Protein AF-A0A8J8D283-F1 (afdb_monomer)

Nearest PDB structures (foldseek):
  7v63-assembly1_B  TM=3.355E-01  e=7.192E+00  Homo sapiens

Foldseek 3Di:
DDDDDDDDPPDPAQKDWDWDFDDDVPDTPDIDIDIGGHDDPDDDPPDDDDDPPPVVVVVVVVVCVVVVVVVVVVVVD

Secondary structure (DSSP, 8-state):
-----PPPS--S-SEEEEEEEEEETTEEEEEEEEEEE---S-----SS--S-HHHHHHHHHHHHHHHHHHHHHHHT-

pLDDT: mean 74.63, std 16.19, range [39.84, 94.69]

Mean predicted aligned error: 16.6 Å

Radius of gyration: 25.95 Å; Cα contacts (8 Å, |Δi|>4): 41; chains: 1; bounding box: 37×43×73 Å

Structure (mmCIF, N/CA/C/O backbone):
data_AF-A0A8J8D283-F1
#
_entry.id   AF-A0A8J8D283-F1
#
loop_
_atom_site.group_PDB
_atom_site.id
_atom_site.type_symbol
_atom_site.label_atom_id
_atom_site.label_alt_id
_atom_site.label_comp_id
_atom_site.label_asym_id
_atom_site.label_entity_id
_atom_site.label_seq_id
_atom_site.pdbx_PDB_ins_code
_atom_site.Cartn_x
_atom_site.Cartn_y
_atom_site.Cartn_z
_atom_site.occupancy
_atom_site.B_iso_or_equiv
_atom_site.auth_seq_id
_atom_site.auth_comp_id
_atom_site.auth_asym_id
_atom_site.auth_atom_id
_atom_site.pdbx_PDB_model_num
ATOM 1 N N . VAL A 1 1 ? -2.195 4.794 20.657 1.00 75.25 1 VAL A N 1
ATOM 2 C CA . VAL A 1 1 ? -1.499 3.533 20.312 1.00 75.25 1 VAL A CA 1
ATOM 3 C C . VAL A 1 1 ? -1.286 3.539 18.813 1.00 75.25 1 VAL A C 1
ATOM 5 O O . VAL A 1 1 ? -2.249 3.800 18.105 1.00 75.25 1 VAL A O 1
ATOM 8 N N . SER A 1 2 ? -0.058 3.339 18.341 1.00 72.31 2 SER A N 1
ATOM 9 C CA . SER A 1 2 ? 0.254 3.163 16.920 1.00 72.31 2 SER A CA 1
ATOM 10 C C . SER A 1 2 ? 0.609 1.700 16.673 1.00 72.31 2 SER A C 1
ATOM 12 O O . SER A 1 2 ? 1.308 1.087 17.477 1.00 72.31 2 SER A O 1
ATOM 14 N N . ILE A 1 3 ? 0.093 1.138 15.584 1.00 72.38 3 ILE A N 1
ATOM 15 C CA . ILE A 1 3 ? 0.397 -0.222 15.140 1.00 72.38 3 ILE A CA 1
ATOM 16 C C . ILE A 1 3 ? 1.025 -0.084 13.761 1.00 72.38 3 ILE A C 1
ATOM 18 O O . ILE A 1 3 ? 0.462 0.574 12.889 1.00 72.38 3 ILE A O 1
ATOM 22 N N . ALA A 1 4 ? 2.200 -0.674 13.590 1.00 79.69 4 ALA A N 1
ATOM 23 C CA . ALA A 1 4 ? 2.907 -0.735 12.323 1.00 79.69 4 ALA A CA 1
ATOM 24 C C . ALA A 1 4 ? 3.260 -2.193 12.034 1.00 79.69 4 ALA A C 1
ATOM 26 O O . ALA A 1 4 ? 3.512 -2.971 12.955 1.00 79.69 4 ALA A O 1
ATOM 27 N N . PHE A 1 5 ? 3.278 -2.552 10.758 1.00 77.06 5 PHE A N 1
ATOM 28 C CA . PHE A 1 5 ? 3.700 -3.858 10.274 1.00 77.06 5 PHE A CA 1
ATOM 29 C C . PHE A 1 5 ? 4.654 -3.651 9.102 1.00 77.06 5 PHE A C 1
ATOM 31 O O . PHE A 1 5 ? 4.535 -2.679 8.355 1.00 77.06 5 PHE A O 1
ATOM 38 N N . ALA A 1 6 ? 5.629 -4.547 8.979 1.00 77.19 6 ALA A N 1
ATOM 39 C CA . ALA A 1 6 ? 6.555 -4.535 7.862 1.00 77.19 6 ALA A CA 1
ATOM 40 C C . ALA A 1 6 ? 5.888 -5.174 6.646 1.00 77.19 6 ALA A C 1
ATOM 42 O O . ALA A 1 6 ? 5.241 -6.219 6.744 1.00 77.19 6 ALA A O 1
ATOM 43 N N . VAL A 1 7 ? 6.061 -4.526 5.507 1.00 74.88 7 VAL A N 1
ATOM 44 C CA . VAL A 1 7 ? 5.661 -5.043 4.208 1.00 74.88 7 VAL A CA 1
ATOM 45 C C . VAL A 1 7 ? 6.865 -5.815 3.645 1.00 74.88 7 VAL A C 1
ATOM 47 O O . VAL A 1 7 ? 7.962 -5.258 3.671 1.00 74.88 7 VAL A O 1
ATOM 50 N N . PRO A 1 8 ? 6.710 -7.076 3.191 1.00 71.94 8 PRO A N 1
ATOM 51 C CA . PRO A 1 8 ? 7.793 -7.815 2.540 1.00 71.94 8 PRO A CA 1
ATOM 52 C C . PRO A 1 8 ? 8.355 -7.053 1.335 1.00 71.94 8 PRO A C 1
ATOM 54 O O . PRO A 1 8 ? 7.612 -6.364 0.646 1.00 71.94 8 PRO A O 1
ATOM 57 N N . GLU A 1 9 ? 9.653 -7.188 1.075 1.00 69.31 9 GLU A N 1
ATOM 58 C CA . GLU A 1 9 ? 10.305 -6.491 -0.046 1.00 69.31 9 GLU A CA 1
ATOM 59 C C . GLU A 1 9 ? 10.008 -7.166 -1.399 1.00 69.31 9 GLU A C 1
ATOM 61 O O . GLU A 1 9 ? 9.997 -6.502 -2.427 1.00 69.31 9 GLU A O 1
ATOM 66 N N . ASP A 1 10 ? 9.663 -8.458 -1.399 1.00 70.38 10 ASP A N 1
ATOM 67 C CA . ASP A 1 10 ? 9.394 -9.248 -2.611 1.00 70.38 10 ASP A CA 1
ATOM 68 C C . ASP A 1 10 ? 7.901 -9.262 -2.996 1.00 70.38 10 ASP A C 1
ATOM 70 O O . ASP A 1 10 ? 7.289 -10.321 -3.187 1.00 70.38 10 ASP A O 1
ATOM 74 N N . LEU A 1 11 ? 7.264 -8.093 -3.063 1.00 66.00 11 LEU A N 1
ATOM 75 C CA . LEU A 1 11 ? 5.856 -7.997 -3.446 1.00 66.00 11 LEU A CA 1
ATOM 76 C C . LEU A 1 11 ? 5.688 -7.904 -4.960 1.00 66.00 11 LEU A C 1
ATOM 78 O O . LEU A 1 11 ? 6.276 -7.073 -5.635 1.00 66.00 11 LEU A O 1
ATOM 82 N N . THR A 1 12 ? 4.858 -8.791 -5.508 1.00 64.06 12 THR A N 1
ATOM 83 C CA . THR A 1 12 ? 4.628 -8.894 -6.959 1.00 64.06 12 THR A CA 1
ATOM 84 C C . THR A 1 12 ? 3.609 -7.880 -7.487 1.00 64.06 12 THR A C 1
ATOM 86 O O . THR A 1 12 ? 3.432 -7.780 -8.699 1.00 64.06 12 THR A O 1
ATOM 89 N N . TYR A 1 13 ? 2.891 -7.183 -6.602 1.00 61.50 13 TYR A N 1
ATOM 90 C CA . TYR A 1 13 ? 1.800 -6.278 -6.956 1.00 61.50 13 TYR A CA 1
ATOM 91 C C . TYR A 1 13 ? 1.956 -4.939 -6.237 1.00 61.50 13 TYR A C 1
ATOM 93 O O . TYR A 1 13 ? 2.322 -4.900 -5.073 1.00 61.50 13 TYR A O 1
ATOM 101 N N . ASP A 1 14 ? 1.581 -3.845 -6.896 1.00 65.31 14 ASP A N 1
ATOM 102 C CA . ASP A 1 14 ? 1.699 -2.492 -6.329 1.00 65.31 14 ASP A CA 1
ATOM 103 C C . ASP A 1 14 ? 0.424 -2.038 -5.594 1.00 65.31 14 ASP A C 1
ATOM 105 O O . ASP A 1 14 ? 0.326 -0.890 -5.154 1.00 65.31 14 ASP A O 1
ATOM 109 N N . ALA A 1 15 ? -0.592 -2.905 -5.490 1.00 67.44 15 ALA A N 1
ATOM 110 C CA . ALA A 1 15 ? -1.884 -2.610 -4.872 1.00 67.44 15 ALA A CA 1
ATOM 111 C C . ALA A 1 15 ? -2.439 -3.822 -4.112 1.00 67.44 15 ALA A C 1
ATOM 113 O O . ALA A 1 15 ? -2.646 -4.892 -4.685 1.00 67.44 15 ALA A O 1
ATOM 114 N N . TYR A 1 16 ? -2.730 -3.622 -2.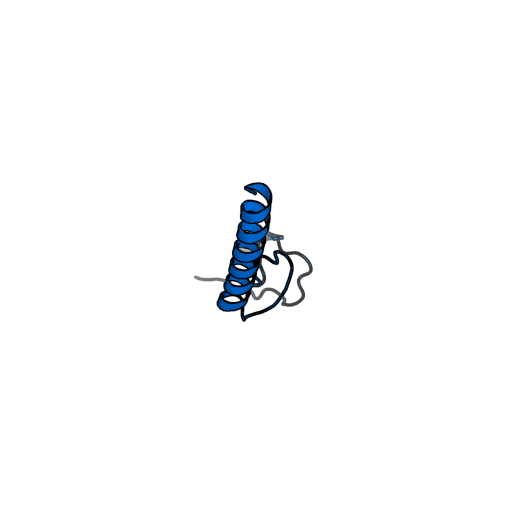827 1.00 71.25 16 TYR A N 1
ATOM 115 C CA . TYR A 1 16 ? -3.239 -4.638 -1.913 1.00 71.25 16 TYR A CA 1
ATOM 116 C C . TYR A 1 16 ? -4.475 -4.154 -1.168 1.00 71.25 16 TYR A C 1
ATOM 118 O O . TYR A 1 16 ? -4.589 -2.987 -0.800 1.00 71.25 16 TYR A O 1
ATOM 126 N N . GLU A 1 17 ? -5.380 -5.084 -0.885 1.00 79.44 17 GLU A N 1
ATOM 127 C CA . GLU A 1 17 ? -6.493 -4.870 0.032 1.00 79.44 17 GLU A CA 1
ATOM 128 C C . GLU A 1 17 ? -6.169 -5.564 1.358 1.00 79.44 17 GLU A C 1
ATOM 130 O O . GLU A 1 17 ? -6.104 -6.791 1.444 1.00 79.44 17 GLU A O 1
ATOM 135 N N . LEU A 1 18 ? -5.927 -4.771 2.397 1.00 80.75 18 LEU A N 1
ATOM 136 C CA . LEU A 1 18 ? -5.665 -5.261 3.741 1.00 80.75 18 LEU A CA 1
ATOM 137 C C . LEU A 1 18 ? -6.980 -5.373 4.504 1.00 80.75 18 LEU A C 1
ATOM 139 O O . LEU A 1 18 ? -7.692 -4.386 4.679 1.00 80.75 18 LEU A O 1
ATOM 143 N N . ASN A 1 19 ? -7.277 -6.570 5.006 1.00 85.44 19 ASN A N 1
ATOM 144 C CA . ASN A 1 19 ? -8.386 -6.777 5.929 1.00 85.44 19 ASN A CA 1
ATOM 145 C C . ASN A 1 19 ? -7.877 -6.554 7.350 1.00 85.44 19 ASN A C 1
ATOM 147 O O . ASN A 1 19 ? -7.086 -7.344 7.866 1.00 85.44 19 ASN A O 1
ATOM 151 N N . VAL A 1 20 ? -8.326 -5.478 7.983 1.00 87.06 20 VAL A N 1
ATOM 152 C CA . VAL A 1 20 ? -8.004 -5.178 9.375 1.00 87.06 20 VAL A CA 1
ATOM 153 C C . VAL A 1 20 ? -9.162 -5.658 10.237 1.00 87.06 20 VAL A C 1
ATOM 155 O O . VAL A 1 20 ? -10.322 -5.397 9.924 1.00 87.06 20 VAL A O 1
ATOM 158 N N . ALA A 1 21 ? -8.858 -6.361 11.325 1.00 89.62 21 ALA A N 1
ATOM 159 C CA . ALA A 1 21 ? -9.844 -6.779 12.313 1.00 89.62 21 ALA A CA 1
ATOM 160 C C . ALA A 1 21 ? -9.316 -6.521 13.727 1.00 89.62 21 ALA A C 1
ATOM 162 O O . ALA A 1 21 ? -8.182 -6.869 14.052 1.00 89.62 21 ALA A O 1
ATOM 163 N N . VAL A 1 22 ? -10.152 -5.921 14.572 1.00 90.06 22 VAL A N 1
ATOM 164 C CA . VAL A 1 22 ? -9.896 -5.757 16.005 1.00 90.06 22 VAL A CA 1
ATOM 165 C C . VAL A 1 22 ? -10.809 -6.716 16.752 1.00 90.06 22 VAL A C 1
ATOM 167 O O . VAL A 1 22 ? -12.025 -6.719 16.542 1.00 90.06 22 VAL A O 1
ATOM 170 N N . MET A 1 23 ? -10.223 -7.527 17.628 1.00 93.50 23 MET A N 1
ATOM 171 C CA . MET A 1 23 ? -10.936 -8.524 18.421 1.00 93.50 23 MET A CA 1
ATOM 172 C C . MET A 1 23 ? -10.928 -8.146 19.903 1.00 93.50 23 MET A C 1
ATOM 174 O O . MET A 1 23 ? -9.914 -7.689 20.429 1.00 93.50 23 MET A O 1
ATOM 178 N N . GLN A 1 24 ? -12.049 -8.377 20.585 1.00 93.19 24 GLN A N 1
ATOM 179 C CA . GLN A 1 24 ? -12.165 -8.308 22.038 1.00 93.19 24 GLN A CA 1
ATOM 180 C C . GLN A 1 24 ? -12.621 -9.680 22.550 1.00 93.19 24 GLN A C 1
ATOM 182 O O . GLN A 1 24 ? -13.767 -10.089 22.357 1.00 93.19 24 GLN A O 1
ATOM 187 N N . GLY A 1 25 ? -11.699 -10.427 23.163 1.00 93.56 25 GLY A N 1
ATOM 188 C CA . GLY A 1 25 ? -11.914 -11.846 23.458 1.00 93.56 25 GLY A CA 1
ATOM 189 C C . GLY A 1 25 ? -12.068 -12.652 22.164 1.00 93.56 25 GLY A C 1
ATOM 190 O O . GLY A 1 25 ? -11.200 -12.594 21.297 1.00 93.56 25 GLY A O 1
ATOM 191 N N . ASN A 1 26 ? -13.192 -13.358 22.018 1.00 92.75 26 ASN A N 1
ATOM 192 C CA . ASN A 1 26 ? -13.492 -14.173 20.832 1.00 92.75 26 ASN A CA 1
ATOM 193 C C . ASN A 1 26 ? -14.391 -13.461 19.804 1.00 92.75 26 ASN A C 1
ATOM 195 O O . ASN A 1 26 ? -14.803 -14.084 18.828 1.00 92.75 26 ASN A O 1
ATOM 199 N N . ALA A 1 27 ? -14.722 -12.184 20.017 1.00 89.88 27 ALA A N 1
ATOM 200 C CA . ALA A 1 27 ? -15.601 -11.425 19.133 1.00 89.88 27 ALA A CA 1
ATOM 201 C C . ALA A 1 27 ? -14.827 -10.350 18.360 1.00 89.88 27 ALA A C 1
ATOM 203 O O . ALA A 1 27 ? -14.047 -9.594 18.943 1.00 89.88 27 ALA A O 1
ATOM 204 N N . THR A 1 28 ? -15.079 -10.246 17.055 1.00 94.06 28 THR A N 1
ATOM 205 C CA . THR A 1 28 ? -14.616 -9.120 16.233 1.00 94.06 28 THR A CA 1
ATOM 206 C C . THR A 1 28 ? -15.476 -7.899 16.531 1.00 94.06 28 THR A C 1
ATOM 208 O O . THR A 1 28 ? -16.688 -7.930 16.337 1.00 94.06 28 THR A O 1
ATOM 211 N N 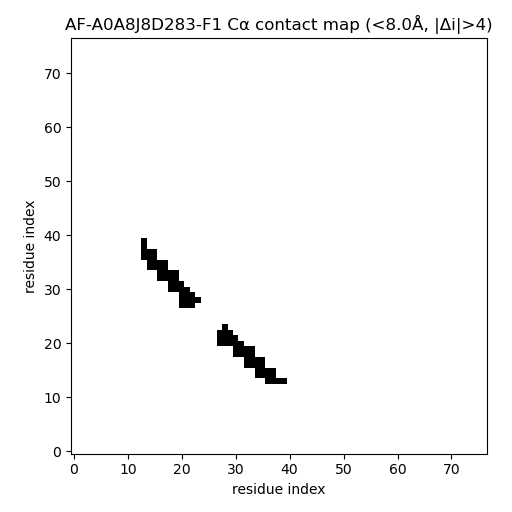. VAL A 1 29 ? -14.849 -6.825 17.005 1.00 94.69 29 VAL A N 1
ATOM 212 C CA . VAL A 1 29 ? -15.526 -5.565 17.361 1.00 94.69 29 VAL A CA 1
ATOM 213 C C . VAL A 1 29 ? -15.400 -4.503 16.273 1.00 94.69 29 VAL A C 1
ATOM 215 O O . VAL A 1 29 ? -16.218 -3.593 16.199 1.00 94.69 29 VAL A O 1
ATOM 218 N N . PHE A 1 30 ? -14.395 -4.626 15.408 1.00 92.38 30 PHE A N 1
ATOM 219 C CA . PHE A 1 30 ? -14.201 -3.760 14.253 1.00 92.38 30 PHE A CA 1
ATOM 220 C C . PHE A 1 30 ? -13.564 -4.566 13.131 1.00 92.38 30 PHE A C 1
ATOM 222 O O . PHE A 1 30 ? -12.661 -5.365 13.383 1.00 92.38 30 PHE A O 1
ATOM 229 N N . SER A 1 31 ? -14.014 -4.350 11.900 1.00 93.19 31 SER A N 1
ATOM 230 C CA . SER A 1 31 ? -13.336 -4.859 10.719 1.00 93.19 31 SER A CA 1
ATOM 231 C C . SER A 1 31 ? -13.501 -3.880 9.573 1.00 93.19 31 SER A C 1
ATOM 233 O O . SER A 1 31 ? -14.587 -3.334 9.387 1.00 93.19 31 SER A O 1
ATOM 235 N N . ASP A 1 32 ? -12.422 -3.663 8.833 1.00 90.38 32 ASP A N 1
ATOM 236 C CA . ASP A 1 32 ? -12.421 -2.775 7.682 1.00 90.38 32 ASP A CA 1
ATOM 237 C C . ASP A 1 32 ? -11.436 -3.256 6.616 1.00 90.38 32 ASP A C 1
ATOM 239 O O . ASP A 1 32 ? -10.535 -4.060 6.880 1.00 90.38 32 ASP A O 1
ATOM 243 N N . LYS A 1 33 ? -11.630 -2.748 5.403 1.00 86.81 33 LYS A N 1
ATOM 244 C CA . LYS A 1 33 ? -10.799 -3.004 4.238 1.00 86.81 33 LYS A CA 1
ATOM 245 C C . LYS A 1 33 ? -10.037 -1.744 3.884 1.00 86.81 33 LYS A C 1
ATOM 247 O O . LYS A 1 33 ? -10.622 -0.726 3.529 1.00 86.81 33 LYS A O 1
ATOM 252 N N . VAL A 1 34 ? -8.717 -1.833 3.934 1.00 83.75 34 VAL A N 1
ATOM 253 C CA . VAL A 1 34 ? -7.832 -0.727 3.585 1.00 83.75 34 VAL A CA 1
ATOM 254 C C . VAL A 1 34 ? -7.128 -1.064 2.282 1.00 83.75 34 VAL A C 1
ATOM 256 O O . VAL A 1 34 ? -6.327 -1.994 2.224 1.00 83.75 34 VAL A O 1
ATOM 259 N N . ALA A 1 35 ? -7.419 -0.300 1.233 1.00 81.12 35 ALA A N 1
ATOM 260 C CA . ALA A 1 35 ? -6.661 -0.368 -0.007 1.00 81.12 35 ALA A CA 1
ATOM 261 C C . ALA A 1 35 ? -5.332 0.378 0.177 1.00 81.12 35 ALA A C 1
ATOM 263 O O . ALA A 1 35 ? -5.317 1.577 0.458 1.00 81.12 35 ALA A O 1
ATOM 264 N N . VAL A 1 36 ? -4.219 -0.332 0.026 1.00 75.31 36 VAL A N 1
ATOM 265 C CA . VAL A 1 36 ? -2.866 0.216 0.116 1.00 75.31 36 VAL A CA 1
ATOM 266 C C . VAL A 1 36 ? -2.176 -0.016 -1.214 1.00 75.31 36 VAL A C 1
ATOM 268 O O . VAL A 1 36 ? -2.031 -1.154 -1.651 1.00 75.31 36 VAL A O 1
ATOM 271 N N . SER A 1 37 ? -1.741 1.068 -1.850 1.00 75.12 37 SER A N 1
ATOM 272 C CA . SER A 1 37 ? -0.837 0.983 -2.990 1.00 75.12 37 SER A CA 1
ATOM 273 C C . SER A 1 37 ? 0.576 1.288 -2.52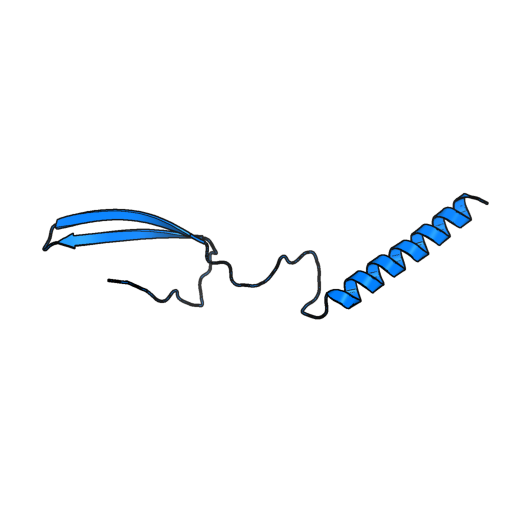5 1.00 75.12 37 SER A C 1
ATOM 275 O O . SER A 1 37 ? 0.814 2.289 -1.848 1.00 75.12 37 SER A O 1
ATOM 277 N N . ILE A 1 38 ? 1.491 0.383 -2.846 1.00 70.25 38 ILE A N 1
ATOM 278 C CA . ILE A 1 38 ? 2.896 0.458 -2.477 1.00 70.25 38 ILE A CA 1
ATOM 279 C C . ILE A 1 38 ? 3.642 0.647 -3.781 1.00 7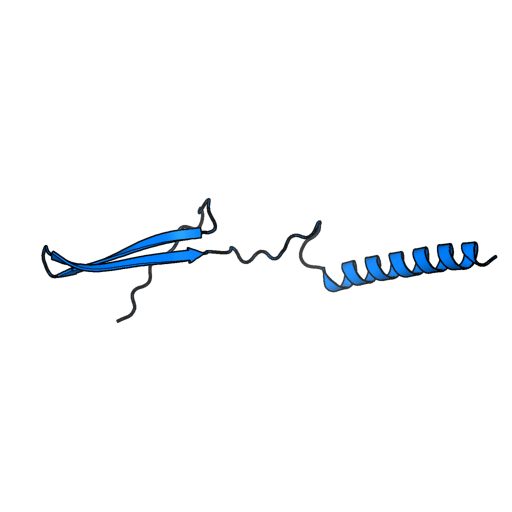0.25 38 ILE A C 1
ATOM 281 O O . ILE A 1 38 ? 3.922 -0.306 -4.493 1.00 70.25 38 ILE A O 1
ATOM 285 N N . SER A 1 39 ? 3.903 1.903 -4.120 1.00 67.50 39 SER A N 1
ATOM 286 C CA . SER A 1 39 ? 4.807 2.210 -5.214 1.00 67.50 39 SER A CA 1
ATOM 287 C C . SER A 1 39 ? 6.228 2.096 -4.683 1.00 67.50 39 SER A C 1
ATOM 289 O O . SER A 1 39 ? 6.620 2.893 -3.821 1.00 67.50 39 SER A O 1
ATOM 291 N N . GLU A 1 40 ? 7.017 1.161 -5.213 1.00 62.00 40 GLU A N 1
ATOM 292 C CA . GLU A 1 40 ? 8.465 1.328 -5.179 1.00 62.00 40 GLU A CA 1
ATOM 293 C C . GLU A 1 40 ? 8.758 2.718 -5.740 1.00 62.00 40 GLU A C 1
ATOM 295 O O . GLU A 1 40 ? 8.234 3.099 -6.790 1.00 62.00 40 GLU A O 1
ATOM 300 N N . GLY A 1 41 ? 9.527 3.529 -5.019 1.00 58.97 41 GLY A N 1
ATOM 301 C CA . GLY A 1 41 ? 9.957 4.827 -5.515 1.00 58.97 41 GLY A CA 1
ATOM 302 C C . GLY A 1 41 ? 10.865 4.647 -6.729 1.00 58.97 41 GLY A C 1
ATOM 303 O O . GLY A 1 41 ? 12.078 4.762 -6.610 1.00 58.97 41 GLY A O 1
ATOM 304 N N . SER A 1 42 ? 10.299 4.372 -7.900 1.00 44.44 42 SER A N 1
ATOM 305 C CA . SER A 1 42 ? 10.984 4.385 -9.179 1.00 44.44 42 SER A CA 1
ATOM 306 C C . SER A 1 42 ? 10.076 5.103 -10.175 1.00 44.44 42 SER A C 1
ATOM 308 O O . SER A 1 42 ? 8.933 4.734 -10.431 1.00 44.44 42 SER A O 1
ATOM 310 N N . GLY A 1 43 ? 10.546 6.278 -10.592 1.00 42.94 43 GLY A N 1
ATOM 311 C CA . GLY A 1 43 ? 9.760 7.245 -11.342 1.00 42.94 43 GLY A CA 1
ATOM 312 C C . GLY A 1 43 ? 9.256 6.718 -12.683 1.00 42.94 43 GLY A C 1
ATOM 313 O O . GLY A 1 43 ? 9.749 5.732 -13.222 1.00 42.94 43 GLY A O 1
ATOM 314 N N . PHE A 1 44 ? 8.287 7.445 -13.237 1.00 41.66 44 PHE A N 1
ATOM 315 C CA . PHE A 1 44 ? 7.764 7.249 -14.587 1.00 41.66 44 PHE A CA 1
ATOM 316 C C . PHE A 1 44 ? 8.891 6.949 -15.592 1.00 41.66 44 PHE A C 1
ATOM 318 O O . PHE A 1 44 ? 9.694 7.823 -15.926 1.00 41.66 44 PHE A O 1
ATOM 325 N N . THR A 1 45 ? 8.930 5.720 -16.107 1.00 46.00 45 THR A N 1
ATOM 326 C CA . THR A 1 45 ? 9.816 5.324 -17.203 1.00 46.00 45 THR A CA 1
ATOM 327 C C . THR A 1 45 ? 9.156 5.674 -18.533 1.00 46.00 45 THR A C 1
ATOM 329 O O . THR A 1 45 ? 8.637 4.836 -19.264 1.00 46.00 45 THR A O 1
ATOM 332 N N . LEU A 1 46 ? 9.201 6.957 -18.889 1.00 47.91 46 LEU A N 1
ATOM 333 C CA . LEU A 1 46 ? 9.077 7.346 -20.291 1.00 47.91 46 LEU A CA 1
ATOM 334 C C . LEU A 1 46 ? 10.420 7.052 -20.960 1.00 47.91 46 LEU A C 1
ATOM 336 O O . LEU A 1 46 ? 11.340 7.853 -20.863 1.00 47.91 46 LEU A O 1
ATOM 340 N N . PHE A 1 47 ? 10.527 5.866 -21.563 1.00 47.72 47 PHE A N 1
ATOM 341 C CA . PHE A 1 47 ? 11.591 5.446 -22.479 1.00 47.72 47 PHE A CA 1
ATOM 342 C C . PHE A 1 47 ? 12.990 6.022 -22.180 1.00 47.72 47 PHE A C 1
ATOM 344 O O . PHE A 1 47 ? 13.445 6.964 -22.821 1.00 47.72 47 PHE A O 1
ATOM 351 N N . GLY A 1 48 ? 13.711 5.357 -21.275 1.00 40.41 48 GLY A N 1
ATOM 352 C CA . GLY A 1 48 ? 15.174 5.349 -21.292 1.00 40.41 48 GLY A CA 1
ATOM 353 C C . GLY A 1 48 ? 15.883 6.223 -20.257 1.00 40.41 48 GLY A C 1
ATOM 354 O O . GLY A 1 48 ? 15.878 7.446 -20.325 1.00 40.41 48 GLY A O 1
ATOM 355 N N . GLY A 1 49 ? 16.657 5.546 -19.404 1.00 39.84 49 GLY A N 1
ATOM 356 C CA . GLY A 1 49 ? 17.942 6.057 -18.925 1.00 39.84 49 GLY A CA 1
ATOM 357 C C . GLY A 1 49 ? 17.928 6.706 -17.546 1.00 39.84 49 GLY A C 1
ATOM 358 O O . GLY A 1 49 ? 17.352 7.768 -17.338 1.00 39.84 49 GLY A O 1
ATOM 359 N N . GLY A 1 50 ? 18.635 6.065 -16.615 1.00 41.12 50 GLY A N 1
ATOM 360 C CA . GLY A 1 50 ? 18.761 6.475 -15.223 1.00 41.12 50 GLY A CA 1
ATOM 361 C C . GLY A 1 50 ? 19.432 7.834 -14.990 1.00 41.12 50 GLY A C 1
ATOM 362 O O . GLY A 1 50 ? 20.255 8.305 -15.773 1.00 41.12 50 GLY A O 1
ATOM 363 N N . SER A 1 51 ? 19.056 8.423 -13.855 1.00 49.31 51 SER A N 1
ATOM 364 C CA . SER A 1 51 ? 19.802 9.293 -12.928 1.00 49.31 51 SER A CA 1
ATOM 365 C C . SER A 1 51 ? 20.720 10.423 -13.437 1.00 49.31 51 SER A C 1
ATOM 367 O O . SER A 1 51 ? 21.419 11.016 -12.625 1.00 49.31 51 SER A O 1
ATOM 369 N N . ASN A 1 52 ? 20.671 10.822 -14.714 1.00 52.28 52 ASN A N 1
ATOM 370 C CA . ASN A 1 52 ? 21.370 12.008 -15.255 1.00 52.28 52 ASN A CA 1
ATOM 371 C C . ASN A 1 52 ? 20.436 12.977 -16.026 1.00 52.28 52 ASN A C 1
ATOM 373 O O . ASN A 1 52 ? 20.875 13.812 -16.824 1.00 52.28 52 ASN A O 1
ATOM 377 N N . SER A 1 53 ? 19.127 12.872 -15.778 1.00 51.81 53 SER A N 1
ATOM 378 C CA . SER A 1 53 ? 18.026 13.298 -16.658 1.00 51.81 53 SER A CA 1
ATOM 379 C C . SER A 1 53 ? 17.954 14.791 -17.012 1.00 51.81 53 SER A C 1
ATOM 381 O O . SER A 1 53 ? 17.388 15.135 -18.046 1.00 51.81 53 SER A O 1
ATOM 383 N N . GLY A 1 54 ? 18.559 15.692 -16.231 1.00 54.19 54 GLY A N 1
ATOM 384 C CA . GLY A 1 54 ? 18.506 17.134 -16.513 1.00 54.19 54 GLY A CA 1
ATOM 385 C C . GLY A 1 54 ? 19.297 17.555 -17.758 1.00 54.19 54 GLY A C 1
ATOM 386 O O . GLY A 1 54 ? 18.834 18.379 -18.544 1.00 54.19 54 GLY A O 1
ATOM 387 N N . LYS A 1 55 ? 20.481 16.968 -17.977 1.00 61.06 55 LYS A N 1
ATOM 388 C CA . LYS A 1 55 ? 21.334 17.3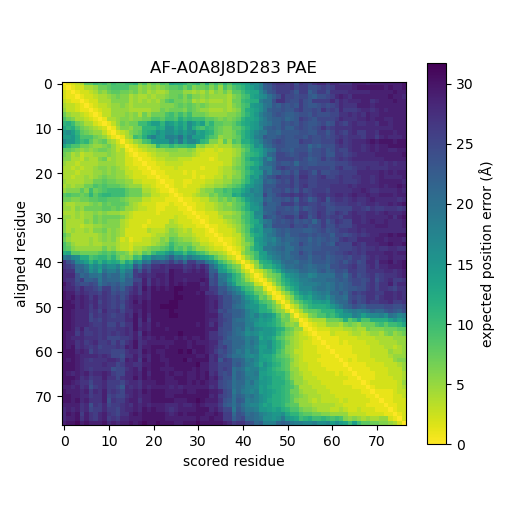22 -19.125 1.00 61.06 55 LYS A CA 1
ATOM 389 C C . LYS A 1 55 ? 20.912 16.581 -20.393 1.00 61.06 55 LYS A C 1
ATOM 391 O O . LYS A 1 55 ? 20.903 17.170 -21.467 1.00 61.06 55 LYS A O 1
ATOM 396 N N . THR A 1 56 ? 20.503 15.320 -20.270 1.00 66.00 56 THR A N 1
ATOM 397 C CA . THR A 1 56 ? 20.092 14.490 -21.413 1.00 66.00 56 THR A CA 1
ATOM 398 C C . THR A 1 56 ? 18.856 15.051 -22.117 1.00 66.00 56 THR A C 1
ATOM 400 O O . THR A 1 56 ? 18.870 15.200 -23.336 1.00 66.00 56 THR A O 1
ATOM 403 N N . ILE A 1 57 ? 17.823 15.450 -21.365 1.00 70.94 57 ILE A N 1
ATOM 404 C CA . ILE A 1 57 ? 16.615 16.071 -21.937 1.00 70.94 57 ILE A CA 1
ATOM 405 C C . ILE A 1 57 ? 16.958 17.391 -22.636 1.00 70.94 57 ILE A C 1
ATOM 407 O O . ILE A 1 57 ? 16.457 17.660 -23.728 1.00 70.94 57 ILE A O 1
ATOM 411 N N . LEU A 1 58 ? 17.858 18.188 -22.055 1.00 76.12 58 LEU A N 1
ATOM 412 C CA . LEU A 1 58 ? 18.293 19.448 -22.652 1.00 76.12 58 LEU A CA 1
ATOM 413 C C . LEU A 1 58 ? 18.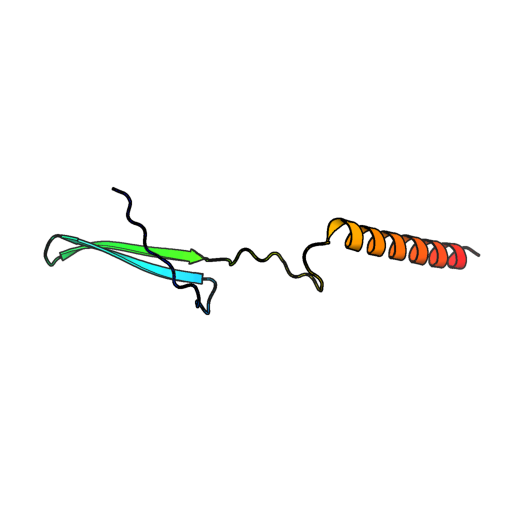988 19.232 -24.005 1.00 76.12 58 LEU A C 1
ATOM 415 O O . LEU A 1 58 ? 18.694 19.948 -24.960 1.00 76.12 58 LEU A O 1
ATOM 419 N N . TYR A 1 59 ? 19.862 18.226 -24.118 1.00 80.62 59 TYR A N 1
ATOM 420 C CA . TYR A 1 59 ? 20.530 17.905 -25.383 1.00 80.62 59 TYR A CA 1
ATOM 421 C C . TYR A 1 59 ? 19.570 17.348 -26.439 1.00 80.62 59 TYR A C 1
ATOM 423 O O . TYR A 1 59 ? 19.694 17.697 -27.612 1.00 80.62 59 TYR A O 1
ATOM 431 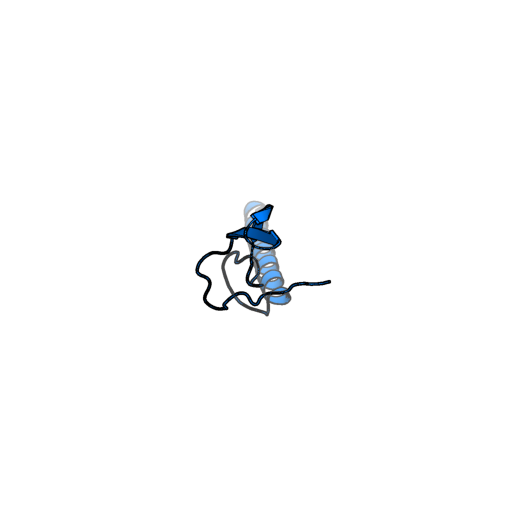N N . VAL A 1 60 ? 18.585 16.537 -26.040 1.00 82.12 60 VAL A N 1
ATOM 432 C CA . VAL A 1 60 ? 17.557 16.017 -26.958 1.00 82.12 60 VAL A CA 1
ATOM 433 C C . VAL A 1 60 ? 16.690 17.151 -27.506 1.00 82.12 60 VAL A C 1
ATOM 435 O O . VAL A 1 60 ? 16.488 17.240 -28.718 1.00 82.12 60 VAL A O 1
ATOM 438 N N . LEU A 1 61 ? 16.229 18.060 -26.642 1.00 81.69 61 LEU A N 1
ATOM 439 C CA . LEU A 1 61 ? 15.444 19.225 -27.058 1.00 81.69 61 LEU A CA 1
ATOM 440 C C . LEU A 1 61 ? 16.258 20.178 -27.940 1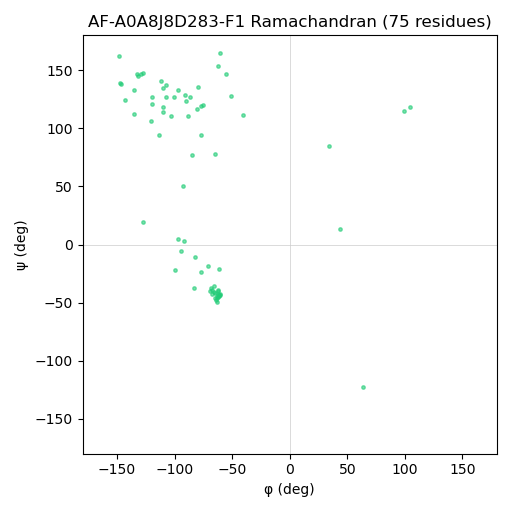.00 81.69 61 LEU A C 1
ATOM 442 O O . LEU A 1 61 ? 15.751 20.651 -28.957 1.00 81.69 61 LEU A O 1
ATOM 446 N N . ALA A 1 62 ? 17.527 20.419 -27.599 1.00 84.62 62 ALA A N 1
ATOM 447 C CA . ALA A 1 62 ? 18.422 21.228 -28.421 1.00 84.62 62 ALA A CA 1
ATOM 448 C C . ALA A 1 62 ? 18.635 20.607 -29.813 1.00 84.62 62 ALA A C 1
ATOM 450 O O . ALA A 1 62 ? 18.548 21.313 -30.817 1.00 84.62 62 ALA A O 1
ATOM 451 N N . GLY A 1 63 ? 18.845 19.288 -29.894 1.00 86.81 63 GLY A N 1
ATOM 452 C CA . GLY A 1 63 ? 18.982 18.571 -31.164 1.00 86.81 63 GLY A CA 1
ATOM 453 C C . GLY A 1 63 ? 17.726 18.664 -32.034 1.00 86.81 63 GLY A C 1
ATOM 454 O O . GLY A 1 63 ? 17.820 18.972 -33.223 1.00 86.81 63 GLY A O 1
ATOM 455 N N . LEU A 1 64 ? 16.544 18.483 -31.439 1.00 88.31 64 LEU A N 1
ATOM 456 C CA . LEU A 1 64 ? 15.263 18.629 -32.136 1.00 88.31 64 LEU A CA 1
ATOM 457 C C . LEU A 1 64 ? 15.035 20.052 -32.655 1.00 88.31 64 LEU A C 1
ATOM 459 O O . LEU A 1 64 ? 14.543 20.221 -33.769 1.00 88.31 64 LEU A O 1
ATOM 463 N N . LEU A 1 65 ? 15.416 21.070 -31.883 1.00 91.25 65 LEU A N 1
ATOM 464 C CA . LEU A 1 65 ? 15.269 22.470 -32.279 1.00 91.25 65 LEU A CA 1
ATOM 465 C C . LEU A 1 65 ? 16.186 22.815 -33.457 1.00 91.25 65 LEU A C 1
ATOM 467 O O . LEU A 1 65 ? 15.739 23.449 -34.411 1.00 91.25 65 LEU A O 1
ATOM 471 N N . VAL A 1 66 ? 17.439 22.351 -33.436 1.00 90.94 66 VAL A N 1
ATOM 472 C CA . VAL A 1 66 ? 18.379 22.549 -34.551 1.00 90.94 66 VAL A CA 1
ATOM 473 C C . VAL A 1 66 ? 17.873 21.854 -35.812 1.00 90.94 66 VAL A C 1
ATOM 475 O O . VAL A 1 66 ? 17.789 22.487 -36.863 1.00 90.94 66 VAL A O 1
ATOM 478 N N . LEU A 1 67 ? 17.475 20.584 -35.718 1.00 90.19 67 LEU A N 1
ATOM 479 C CA . LEU A 1 67 ? 16.945 19.838 -36.862 1.00 90.19 67 LEU A CA 1
ATOM 480 C C . LEU A 1 67 ? 15.658 20.472 -37.402 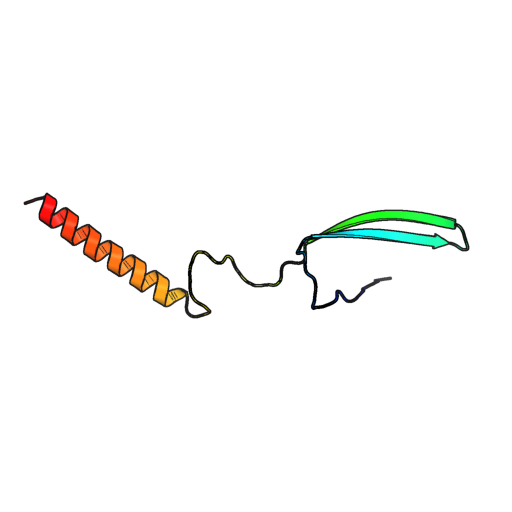1.00 90.19 67 LEU A C 1
ATOM 482 O O . LEU A 1 67 ? 15.535 20.685 -38.608 1.00 90.19 67 LEU A O 1
ATOM 486 N N . GLY A 1 68 ? 14.728 20.841 -36.520 1.00 90.38 68 GLY A N 1
ATOM 487 C CA . GLY A 1 68 ? 13.492 21.526 -36.891 1.00 90.38 68 GLY A CA 1
ATOM 488 C C . GLY A 1 68 ? 13.750 22.875 -37.564 1.00 90.38 68 GLY A C 1
ATOM 489 O O . GLY A 1 68 ? 13.143 23.176 -38.592 1.00 90.38 68 GLY A O 1
ATOM 490 N N . GLY A 1 69 ? 14.696 23.657 -37.040 1.00 90.19 69 GLY A N 1
ATOM 491 C CA . GLY A 1 69 ? 15.114 24.935 -37.613 1.00 90.19 69 GLY A CA 1
ATOM 492 C C . GLY A 1 69 ? 15.738 24.784 -39.000 1.00 90.19 69 GLY A C 1
ATOM 493 O O . GLY A 1 69 ? 15.376 25.524 -39.914 1.00 90.19 69 GLY A O 1
ATOM 494 N N . VAL A 1 70 ? 16.616 23.794 -39.192 1.00 90.00 70 VAL A N 1
ATOM 495 C CA . VAL A 1 70 ? 17.240 23.503 -40.494 1.00 90.00 70 VAL A CA 1
ATOM 496 C C . VAL A 1 70 ? 16.195 23.064 -41.519 1.00 90.00 70 VAL A C 1
ATOM 498 O O . VAL A 1 70 ? 16.158 23.607 -42.622 1.00 90.00 70 VAL A O 1
ATOM 501 N N . VAL A 1 71 ? 15.306 22.135 -41.157 1.00 92.06 71 VAL A N 1
ATOM 502 C CA . VAL A 1 71 ? 14.228 21.665 -42.045 1.00 92.06 71 VAL A CA 1
ATOM 503 C C . VAL A 1 71 ? 13.304 22.815 -42.440 1.00 92.06 71 VAL A C 1
ATOM 505 O O . VAL A 1 71 ? 12.950 22.964 -43.608 1.00 92.06 71 VAL A O 1
ATOM 508 N N . TRP A 1 72 ? 12.931 23.664 -41.486 1.00 91.25 72 TRP A N 1
ATOM 509 C CA . TRP A 1 72 ? 12.077 24.815 -41.749 1.00 91.25 72 TRP A CA 1
ATOM 510 C C . TRP A 1 72 ? 12.759 25.878 -42.617 1.00 91.25 72 TRP A C 1
ATOM 512 O O . TRP A 1 72 ? 12.121 26.440 -43.506 1.00 91.25 72 TRP A O 1
ATOM 522 N N . ALA A 1 73 ? 14.053 26.129 -42.405 1.00 88.94 73 ALA A N 1
ATOM 523 C CA . ALA A 1 73 ? 14.834 27.055 -43.220 1.00 88.94 73 ALA A CA 1
ATOM 524 C C . ALA A 1 73 ? 14.990 26.555 -44.663 1.00 88.94 73 ALA A C 1
ATOM 526 O O . ALA A 1 73 ? 14.843 27.339 -45.599 1.00 88.94 73 ALA A O 1
ATOM 527 N N . LEU A 1 74 ? 15.220 25.251 -44.852 1.00 89.69 74 LEU A N 1
ATOM 528 C CA . LEU A 1 74 ? 15.255 24.620 -46.174 1.00 89.69 74 LEU A CA 1
ATOM 529 C C . LEU A 1 74 ? 13.893 24.658 -46.867 1.00 89.69 74 LEU A C 1
ATOM 531 O O . LEU A 1 74 ? 13.838 24.856 -48.071 1.00 89.69 74 LEU A O 1
ATOM 535 N N . ARG A 1 75 ? 12.794 24.531 -46.117 1.00 87.44 75 ARG A N 1
ATOM 536 C CA . ARG A 1 75 ? 11.430 24.636 -46.657 1.00 87.44 75 ARG A CA 1
ATOM 537 C C . ARG A 1 75 ? 11.041 26.062 -47.071 1.00 87.44 75 ARG A C 1
ATOM 539 O O . ARG A 1 75 ? 10.049 26.239 -47.770 1.00 87.44 75 ARG A O 1
ATOM 546 N N . ARG A 1 76 ? 11.761 27.078 -46.586 1.00 81.62 76 ARG A N 1
ATOM 547 C CA . ARG A 1 76 ? 11.522 28.497 -46.901 1.00 81.62 76 ARG A CA 1
ATOM 548 C C . ARG A 1 76 ? 12.373 29.035 -48.053 1.00 81.62 76 ARG A C 1
ATOM 550 O O . ARG A 1 76 ? 12.177 30.191 -48.422 1.00 81.62 76 ARG A O 1
ATOM 557 N N . ARG A 1 77 ? 13.310 28.245 -48.577 1.00 57.81 77 ARG A N 1
ATOM 558 C CA . ARG A 1 77 ? 13.959 28.507 -49.867 1.00 57.81 77 ARG A CA 1
ATOM 559 C C . ARG A 1 77 ? 13.150 27.879 -50.991 1.00 57.81 77 ARG A C 1
ATOM 561 O O . ARG A 1 77 ? 13.189 28.471 -52.087 1.00 57.81 77 ARG A O 1
#

Solvent-accessible surface area (backbone atoms only — not comparable to full-atom values): 5234 Å² total; per-residue (Å²): 140,88,87,86,80,87,76,75,88,88,63,93,64,53,65,46,76,44,79,48,73,44,67,60,87,94,42,77,78,45,74,50,78,46,80,45,70,56,75,72,96,66,75,89,79,75,82,76,78,78,98,55,61,75,59,55,53,51,52,54,53,50,51,51,50,52,52,51,51,51,54,52,55,61,72,74,107

Sequence (77 aa):
VSIAFAVPEDLTYDAYELNVAVMQGNATVFSDKVAVSISEGSGFTLFGGGSNSGKTILYVLAGLLVLGGVVWALRRR